Protein AF-A0A519CWR0-F1 (afdb_monomer_lite)

Sequence (90 aa):
MTYCVGCGQDMPQMIKFCRFCGEQQPGQQLLARLQSEAQQIQTQAPNGGVAKSPPSANETMSTLVRLEQLRKEADEAARRRAQLGGYGQR

Radius of gyration: 25.44 Å; chains: 1; bounding box: 41×33×72 Å

Secondary structure (DSSP, 8-state):
-EE-TTT--EE-TT-SB-TTT-PBPPPHHHHHHHHHHHHHHHHH-SS---S--PPPHHHHHHHHHHHHHHHHHHHHHHHHHHHHHHSS--

Structure (mmCIF, N/CA/C/O backbone):
data_AF-A0A519CWR0-F1
#
_entry.id   AF-A0A519CWR0-F1
#
loop_
_atom_site.group_PDB
_atom_site.id
_atom_site.type_symbol
_atom_site.label_atom_id
_atom_site.label_alt_id
_atom_site.label_comp_id
_atom_site.label_asym_id
_atom_site.label_entity_id
_atom_site.label_seq_id
_atom_site.pdbx_PDB_ins_code
_atom_site.Cartn_x
_atom_site.Cartn_y
_atom_site.Cartn_z
_atom_site.occupancy
_atom_site.B_iso_or_equiv
_atom_site.auth_seq_id
_atom_site.auth_comp_id
_atom_site.auth_asym_id
_atom_site.auth_atom_id
_atom_site.pdbx_PDB_model_num
ATOM 1 N N . MET A 1 1 ? 1.572 -6.687 -17.814 1.00 73.62 1 MET A N 1
ATOM 2 C CA . MET A 1 1 ? 2.651 -5.705 -18.064 1.00 73.62 1 MET A CA 1
ATOM 3 C C . MET A 1 1 ? 3.473 -5.573 -16.791 1.00 73.62 1 MET A C 1
ATOM 5 O O . MET A 1 1 ? 2.887 -5.653 -15.720 1.00 73.62 1 MET A O 1
ATOM 9 N N . THR A 1 2 ? 4.798 -5.484 -16.888 1.00 81.12 2 THR A N 1
ATOM 10 C CA . THR A 1 2 ? 5.701 -5.250 -15.743 1.00 81.12 2 THR A CA 1
ATOM 11 C C . THR A 1 2 ? 6.293 -3.857 -15.858 1.00 81.12 2 THR A C 1
ATOM 13 O O . THR A 1 2 ? 6.513 -3.389 -16.970 1.00 81.12 2 THR A O 1
ATOM 16 N N . TYR A 1 3 ? 6.547 -3.209 -14.727 1.00 89.12 3 TYR A N 1
ATOM 17 C CA . TYR A 1 3 ? 7.139 -1.876 -14.682 1.00 89.12 3 TYR A CA 1
ATOM 18 C C . TYR A 1 3 ? 8.488 -1.942 -13.985 1.00 89.12 3 TYR A C 1
ATOM 20 O O . TYR A 1 3 ? 8.673 -2.735 -13.059 1.00 89.12 3 TYR A O 1
ATOM 28 N N . CYS A 1 4 ? 9.425 -1.113 -14.431 1.00 90.06 4 CYS A N 1
ATOM 29 C CA . CYS A 1 4 ? 10.722 -1.004 -13.787 1.00 90.06 4 CYS A CA 1
ATOM 30 C C . CYS A 1 4 ? 10.576 -0.468 -12.355 1.00 90.06 4 CYS A C 1
ATOM 32 O O . CYS A 1 4 ? 10.005 0.603 -12.160 1.00 90.06 4 CYS A O 1
ATOM 34 N N . VAL A 1 5 ? 11.163 -1.152 -11.368 1.00 89.06 5 VAL A N 1
ATOM 35 C CA . VAL A 1 5 ? 11.131 -0.707 -9.957 1.00 89.06 5 VAL A CA 1
ATOM 36 C C . VAL A 1 5 ? 11.885 0.604 -9.699 1.00 89.06 5 VAL A C 1
ATOM 38 O O . VAL A 1 5 ? 11.604 1.279 -8.716 1.00 89.06 5 VAL A O 1
ATOM 41 N N . GLY A 1 6 ? 12.828 0.966 -10.575 1.00 90.75 6 GLY A N 1
ATOM 42 C CA . GLY A 1 6 ? 13.626 2.187 -10.451 1.00 90.75 6 GLY A CA 1
ATOM 43 C C . GLY A 1 6 ? 13.009 3.395 -11.161 1.00 90.75 6 GLY A C 1
ATOM 44 O O . GLY A 1 6 ? 12.907 4.465 -10.574 1.00 90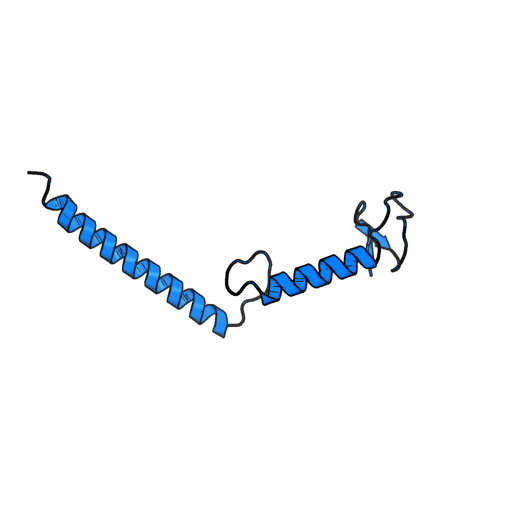.75 6 GLY A O 1
ATOM 45 N N . CYS A 1 7 ? 12.591 3.240 -12.426 1.00 93.56 7 CYS A N 1
ATOM 46 C CA . CYS A 1 7 ? 12.121 4.364 -13.255 1.00 93.56 7 CYS A CA 1
ATOM 47 C C . CYS A 1 7 ? 10.640 4.310 -13.659 1.00 93.56 7 CYS A C 1
ATOM 49 O O . CYS A 1 7 ? 10.165 5.229 -14.319 1.00 93.56 7 CYS A O 1
ATOM 51 N N . GLY A 1 8 ? 9.910 3.243 -13.320 1.00 90.56 8 GLY A N 1
ATOM 52 C CA . GLY A 1 8 ? 8.482 3.108 -13.626 1.00 90.56 8 GLY A CA 1
ATOM 53 C C . GLY A 1 8 ? 8.138 2.878 -15.102 1.00 90.56 8 GLY A C 1
ATOM 54 O O . GLY A 1 8 ? 6.959 2.766 -15.424 1.00 90.56 8 GLY A O 1
ATOM 55 N N . GLN A 1 9 ? 9.130 2.778 -15.994 1.00 91.56 9 GLN A N 1
ATOM 56 C CA . GLN A 1 9 ? 8.895 2.506 -17.416 1.00 91.56 9 GLN A CA 1
ATOM 57 C C . GLN A 1 9 ? 8.308 1.115 -17.640 1.00 91.56 9 GLN A C 1
ATOM 59 O O . GLN A 1 9 ? 8.661 0.162 -16.931 1.00 91.56 9 GLN A O 1
ATOM 64 N N . ASP A 1 10 ? 7.428 1.000 -18.636 1.00 90.06 10 ASP A N 1
ATOM 65 C CA . ASP A 1 10 ? 6.866 -0.284 -19.025 1.00 90.06 10 ASP A CA 1
ATOM 66 C C . ASP A 1 10 ? 7.948 -1.184 -19.629 1.00 90.06 10 ASP A C 1
ATOM 68 O O . ASP A 1 10 ? 8.885 -0.749 -20.305 1.00 90.06 10 ASP A O 1
ATOM 72 N N . MET A 1 11 ? 7.853 -2.470 -19.309 1.00 86.75 11 MET A N 1
ATOM 73 C CA . MET A 1 11 ? 8.825 -3.449 -19.751 1.00 86.75 11 MET A CA 1
ATO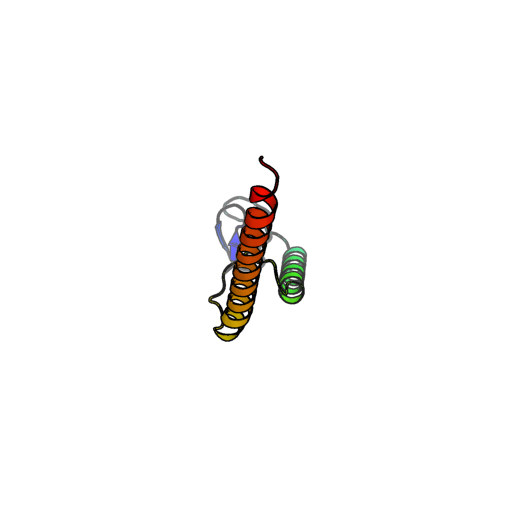M 74 C C . MET A 1 11 ? 8.200 -4.817 -19.980 1.00 86.75 11 MET A C 1
ATOM 76 O O . MET A 1 11 ? 7.285 -5.217 -19.246 1.00 86.75 11 MET A O 1
ATOM 80 N N . PRO A 1 12 ? 8.714 -5.581 -20.962 1.00 82.12 12 PRO A N 1
ATOM 81 C CA . PRO A 1 12 ? 8.351 -6.978 -21.116 1.00 82.12 12 PRO A CA 1
ATOM 82 C C . PRO A 1 12 ? 8.786 -7.784 -19.890 1.00 82.12 12 PRO A C 1
ATOM 84 O O . PRO A 1 12 ? 9.758 -7.456 -19.205 1.00 82.12 12 PRO A O 1
ATOM 87 N N . GLN A 1 13 ? 8.046 -8.854 -19.611 1.00 76.06 13 GLN A N 1
ATOM 88 C CA . GLN A 1 13 ? 8.336 -9.708 -18.465 1.00 76.06 13 GLN A CA 1
ATOM 89 C C . GLN A 1 13 ? 9.674 -10.437 -18.661 1.00 76.06 13 GLN A C 1
ATOM 91 O O . GLN A 1 13 ? 10.064 -10.734 -19.787 1.00 76.06 13 GLN A O 1
ATOM 96 N N . MET A 1 14 ? 10.357 -10.751 -17.556 1.00 72.56 14 MET A N 1
ATOM 97 C CA . MET A 1 14 ? 11.621 -11.512 -17.520 1.00 72.56 14 MET A CA 1
ATOM 98 C C . MET A 1 14 ? 12.889 -10.787 -18.011 1.00 72.56 14 MET A C 1
ATOM 100 O O . MET A 1 14 ? 13.919 -11.427 -18.229 1.00 72.56 14 MET A O 1
ATOM 104 N N . ILE A 1 15 ? 12.876 -9.460 -18.132 1.00 82.50 15 ILE A N 1
ATOM 105 C CA . ILE A 1 15 ? 14.105 -8.683 -18.350 1.00 82.50 15 ILE A CA 1
ATOM 106 C C . ILE A 1 15 ? 14.861 -8.483 -17.031 1.00 82.50 15 ILE A C 1
ATOM 108 O O . ILE A 1 15 ? 14.282 -8.083 -16.027 1.00 82.50 15 ILE A O 1
ATOM 112 N N . LYS A 1 16 ? 16.168 -8.765 -17.027 1.00 84.50 16 LYS A N 1
ATOM 113 C CA . LYS A 1 16 ? 17.024 -8.623 -15.833 1.00 84.50 16 LYS A CA 1
ATOM 114 C C . LYS A 1 16 ? 17.484 -7.191 -15.588 1.00 84.50 16 LYS A C 1
ATOM 116 O O . LYS A 1 16 ? 17.819 -6.862 -14.464 1.00 84.50 16 LYS A O 1
ATOM 121 N N . PHE A 1 17 ? 17.513 -6.350 -16.617 1.00 89.94 17 PHE A N 1
ATOM 122 C CA . PHE A 1 17 ? 18.003 -4.977 -16.530 1.00 89.94 17 PHE A CA 1
ATOM 123 C C . PHE A 1 17 ? 17.062 -4.039 -17.265 1.00 89.94 17 PHE A C 1
ATOM 125 O O . PHE A 1 17 ? 16.600 -4.347 -18.367 1.00 89.94 17 PHE A O 1
ATOM 132 N N . CYS A 1 18 ? 16.808 -2.879 -16.673 1.00 91.25 18 CYS A N 1
ATOM 133 C CA . CYS A 1 18 ? 16.050 -1.833 -17.324 1.00 91.25 18 CYS A CA 1
ATOM 134 C C . CYS A 1 18 ? 16.883 -1.201 -18.446 1.00 91.25 18 CYS A C 1
ATOM 136 O O . CYS A 1 18 ? 17.945 -0.642 -18.205 1.00 91.25 18 CYS A O 1
ATOM 138 N N . ARG A 1 19 ? 16.375 -1.226 -19.679 1.00 89.06 19 ARG A N 1
ATOM 139 C CA . ARG A 1 19 ? 16.981 -0.543 -20.833 1.00 89.06 19 ARG A CA 1
ATOM 140 C C . ARG A 1 19 ? 17.005 0.986 -20.706 1.00 89.06 19 ARG A C 1
ATOM 142 O O . ARG A 1 19 ? 17.798 1.612 -21.393 1.00 89.06 19 ARG A O 1
ATOM 149 N N . PHE A 1 20 ? 16.141 1.570 -19.871 1.00 91.50 20 PHE A N 1
ATOM 150 C CA . PHE A 1 20 ? 16.035 3.023 -19.707 1.00 91.50 20 PHE A CA 1
ATOM 151 C C . PHE A 1 20 ? 16.944 3.557 -18.597 1.00 91.50 20 PHE A C 1
ATOM 153 O O . PHE A 1 20 ? 17.680 4.507 -18.833 1.00 91.50 20 PHE A O 1
ATOM 160 N N . CYS A 1 21 ? 16.917 2.953 -17.404 1.00 93.31 21 CYS A N 1
ATOM 161 C CA . CYS A 1 21 ? 17.701 3.429 -16.256 1.00 93.31 21 CYS A CA 1
ATOM 162 C C . CYS A 1 21 ? 18.868 2.517 -15.850 1.00 93.31 21 CYS A C 1
ATOM 164 O O . CYS A 1 21 ? 19.5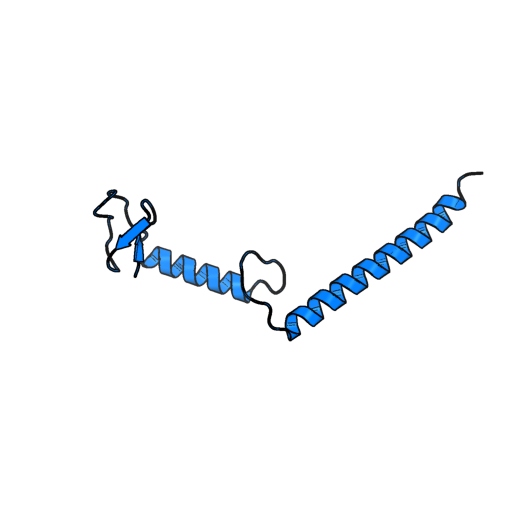86 2.844 -14.913 1.00 93.31 21 CYS A O 1
ATOM 166 N N . GLY A 1 22 ? 19.058 1.366 -16.504 1.00 89.50 22 GLY A N 1
ATOM 167 C CA . GLY A 1 22 ? 20.115 0.403 -16.171 1.00 89.50 22 GLY A CA 1
ATOM 168 C C . GLY A 1 22 ? 19.852 -0.439 -14.917 1.00 89.50 22 GLY A C 1
ATOM 169 O O . GLY A 1 22 ? 20.603 -1.375 -14.658 1.00 89.50 22 GLY A O 1
ATOM 170 N N . GLU A 1 23 ? 18.781 -0.155 -14.168 1.00 89.00 23 GLU A N 1
ATOM 171 C CA . GLU A 1 23 ? 18.496 -0.813 -12.890 1.00 89.00 23 GLU A CA 1
ATOM 172 C C . GLU A 1 23 ? 18.252 -2.316 -13.052 1.00 89.00 23 GLU A C 1
ATOM 174 O O . GLU A 1 23 ? 17.470 -2.747 -13.917 1.00 89.00 23 GLU A O 1
ATOM 179 N N . GLN A 1 24 ? 18.879 -3.117 -12.188 1.00 89.12 24 GLN A N 1
ATOM 180 C CA . GLN A 1 24 ? 18.681 -4.561 -12.194 1.00 89.12 24 GLN A CA 1
ATOM 181 C C . GLN A 1 24 ? 17.294 -4.877 -11.637 1.00 89.12 24 GLN A C 1
ATOM 183 O O . GLN A 1 24 ? 16.951 -4.539 -10.507 1.00 89.12 24 GLN A O 1
ATOM 188 N N . GLN A 1 25 ? 16.464 -5.518 -12.455 1.00 87.88 25 GLN A N 1
ATOM 189 C CA . GLN A 1 25 ? 15.142 -5.922 -12.019 1.00 87.88 25 GLN A CA 1
ATOM 190 C C . GLN A 1 25 ? 15.256 -7.078 -11.027 1.00 87.88 25 GLN A C 1
ATOM 192 O O . GLN A 1 25 ? 16.053 -7.999 -11.244 1.00 87.88 25 GLN A O 1
ATOM 197 N N . PRO A 1 26 ? 14.453 -7.053 -9.951 1.00 84.19 26 PRO A N 1
ATOM 198 C CA . PRO A 1 26 ? 14.422 -8.140 -8.989 1.00 84.19 26 PRO A CA 1
ATOM 199 C C . PRO A 1 26 ? 14.125 -9.458 -9.713 1.00 84.19 26 PRO A C 1
ATOM 201 O O . PRO A 1 26 ? 13.192 -9.563 -10.509 1.00 84.19 26 PRO A O 1
ATOM 204 N N . GLY A 1 27 ? 14.964 -10.465 -9.467 1.00 82.88 27 GLY A N 1
ATOM 205 C CA . GLY A 1 27 ? 14.828 -11.765 -10.113 1.00 82.88 27 GLY A CA 1
ATOM 206 C C . GLY A 1 27 ? 13.523 -12.469 -9.735 1.00 82.88 27 GLY A C 1
ATOM 207 O O . GLY A 1 27 ? 12.942 -12.218 -8.678 1.00 82.88 27 GLY A O 1
ATOM 208 N N . GLN A 1 28 ? 13.103 -13.427 -10.566 1.00 78.75 28 GLN A N 1
ATOM 209 C CA . GLN A 1 28 ? 11.876 -14.204 -10.338 1.00 78.75 28 GLN A CA 1
ATOM 210 C C . GLN A 1 28 ? 11.851 -14.911 -8.979 1.00 78.75 28 GLN A C 1
ATOM 212 O O . GLN A 1 28 ? 10.796 -15.043 -8.369 1.00 78.75 28 GLN A O 1
ATOM 217 N N . GLN A 1 29 ? 13.015 -15.324 -8.473 1.00 80.75 29 GLN A N 1
ATOM 218 C CA . GLN A 1 29 ? 13.125 -15.951 -7.159 1.00 80.75 29 GLN A CA 1
ATOM 219 C C . GLN A 1 29 ? 12.741 -14.991 -6.024 1.00 80.75 29 GLN A C 1
ATOM 221 O O . GLN A 1 29 ? 12.071 -15.400 -5.078 1.00 80.75 29 GLN A O 1
ATOM 226 N N . LEU A 1 30 ? 13.149 -13.722 -6.119 1.00 83.88 30 LEU A N 1
ATOM 227 C CA . LEU A 1 30 ? 12.806 -12.707 -5.128 1.00 83.88 30 LEU A CA 1
ATOM 228 C C . LEU A 1 30 ? 11.313 -12.381 -5.212 1.00 83.88 30 LEU A C 1
ATOM 230 O O . LEU A 1 30 ? 10.636 -12.400 -4.193 1.00 83.88 30 LEU A O 1
ATOM 234 N N . LEU A 1 31 ? 10.776 -12.193 -6.422 1.00 84.75 31 LEU A N 1
ATOM 235 C CA . LEU A 1 31 ? 9.339 -11.980 -6.625 1.00 84.75 31 LEU A CA 1
ATOM 236 C C . LEU A 1 31 ? 8.491 -13.121 -6.055 1.00 84.75 31 LEU A C 1
ATOM 238 O O . LEU A 1 31 ? 7.507 -12.859 -5.369 1.00 84.75 31 LEU A O 1
ATOM 242 N N . ALA A 1 32 ? 8.883 -14.373 -6.297 1.00 85.38 32 ALA A N 1
ATOM 243 C CA . ALA A 1 32 ? 8.182 -15.536 -5.762 1.00 85.38 32 ALA A CA 1
ATOM 244 C C . ALA A 1 32 ? 8.199 -15.558 -4.226 1.00 85.38 32 ALA A C 1
ATOM 246 O O . ALA A 1 32 ? 7.174 -15.836 -3.604 1.00 85.38 32 ALA A O 1
ATOM 247 N N . ARG A 1 33 ? 9.336 -15.209 -3.605 1.00 88.69 33 ARG A N 1
ATOM 248 C CA . ARG A 1 33 ? 9.424 -15.067 -2.144 1.00 88.69 33 ARG A CA 1
ATOM 249 C C . ARG A 1 33 ? 8.500 -13.969 -1.630 1.00 88.69 33 ARG A C 1
ATOM 251 O O . ARG A 1 33 ? 7.652 -14.269 -0.797 1.00 88.69 33 ARG A O 1
ATOM 258 N N . LEU A 1 34 ? 8.559 -12.768 -2.205 1.00 85.94 34 LEU A N 1
ATOM 259 C CA . LEU A 1 34 ? 7.692 -11.655 -1.805 1.00 85.94 34 LEU A CA 1
ATOM 260 C C . LEU A 1 34 ? 6.206 -12.006 -1.936 1.00 85.94 34 LEU A C 1
ATOM 262 O O . LEU A 1 34 ? 5.412 -11.650 -1.072 1.00 85.94 34 LEU A O 1
ATOM 266 N N . GLN A 1 35 ? 5.819 -12.725 -2.991 1.00 86.75 35 GLN A N 1
ATOM 267 C CA . GLN A 1 35 ? 4.444 -13.198 -3.157 1.00 86.75 35 GLN A CA 1
ATOM 268 C C . GLN A 1 35 ? 4.056 -14.197 -2.065 1.00 86.75 35 GLN A C 1
ATOM 270 O O . GLN A 1 35 ? 2.984 -14.070 -1.479 1.00 86.75 35 GLN A O 1
ATOM 275 N N . SER A 1 36 ? 4.936 -15.151 -1.748 1.00 87.44 36 SER A N 1
ATOM 276 C CA . SER A 1 36 ? 4.692 -16.116 -0.674 1.00 87.44 36 SER A CA 1
ATOM 277 C C . SER A 1 36 ? 4.620 -15.454 0.706 1.00 87.44 36 SER A C 1
ATOM 279 O O . SER A 1 36 ? 3.801 -15.850 1.531 1.00 87.44 36 SER A O 1
ATOM 281 N N . GLU A 1 37 ? 5.429 -14.424 0.960 1.00 85.88 37 GLU A N 1
ATOM 282 C CA . GLU A 1 37 ? 5.394 -13.628 2.190 1.00 85.88 37 GLU A CA 1
ATOM 283 C C . GLU A 1 37 ? 4.101 -12.810 2.270 1.00 85.88 37 GLU A C 1
ATOM 285 O O . GLU A 1 37 ? 3.430 -12.818 3.298 1.00 85.88 37 GLU A O 1
ATOM 290 N N . ALA A 1 38 ? 3.682 -12.181 1.170 1.00 83.88 38 ALA A N 1
ATOM 291 C CA . ALA A 1 38 ? 2.423 -11.444 1.111 1.00 83.88 38 ALA A CA 1
ATOM 292 C C . ALA A 1 38 ? 1.208 -12.354 1.369 1.00 83.88 38 ALA A C 1
ATOM 294 O O . ALA A 1 38 ? 0.327 -11.998 2.150 1.00 83.88 38 ALA A O 1
ATOM 295 N N . GLN A 1 39 ? 1.179 -13.551 0.774 1.00 84.19 39 GLN A N 1
ATOM 296 C CA . GLN A 1 39 ? 0.131 -14.553 1.012 1.00 84.19 39 GLN A CA 1
ATOM 297 C C . GLN A 1 39 ? 0.111 -15.034 2.466 1.00 84.19 39 GLN A C 1
ATOM 299 O O . GLN A 1 39 ? -0.949 -15.214 3.070 1.00 84.19 39 GLN A O 1
ATOM 304 N N . GLN A 1 40 ? 1.291 -15.223 3.045 1.00 82.88 40 GLN A N 1
ATOM 305 C CA . GLN A 1 40 ? 1.449 -15.585 4.444 1.00 82.88 40 GLN A CA 1
ATOM 306 C C . GLN A 1 40 ? 0.900 -14.498 5.370 1.00 82.88 40 GLN A C 1
ATOM 308 O O . GLN A 1 40 ? 0.085 -14.803 6.234 1.00 82.88 40 GLN A O 1
ATOM 313 N N . ILE A 1 41 ? 1.252 -13.233 5.141 1.00 77.50 41 ILE A N 1
ATOM 314 C CA . ILE A 1 41 ? 0.723 -12.096 5.908 1.00 77.50 41 ILE A CA 1
ATOM 315 C C . ILE A 1 41 ? -0.802 -12.008 5.765 1.00 77.50 41 ILE A C 1
ATOM 317 O O . ILE A 1 41 ? -1.507 -11.792 6.748 1.00 77.50 41 ILE A O 1
ATOM 321 N N . GLN A 1 42 ? -1.324 -12.235 4.559 1.00 73.56 42 GLN A N 1
ATOM 322 C CA . GLN A 1 42 ? -2.757 -12.174 4.285 1.00 73.56 42 GLN A CA 1
ATOM 323 C C . GLN A 1 42 ? -3.558 -13.278 4.991 1.00 73.56 42 GLN A C 1
ATOM 325 O O . GLN A 1 42 ? -4.696 -13.050 5.384 1.00 73.56 42 GLN A O 1
ATOM 330 N N . THR A 1 43 ? -2.970 -14.460 5.182 1.00 71.81 43 THR A N 1
ATOM 331 C CA . THR A 1 43 ? -3.611 -15.579 5.895 1.00 71.81 43 THR A CA 1
ATOM 332 C C . THR A 1 43 ? -3.388 -15.540 7.409 1.00 71.81 43 THR A C 1
ATOM 334 O O . THR A 1 43 ? -4.224 -16.036 8.160 1.00 71.81 43 THR A O 1
ATOM 337 N N . GLN A 1 44 ? -2.287 -14.941 7.874 1.00 64.25 44 GLN A N 1
ATOM 338 C CA . GLN A 1 44 ? -1.906 -14.891 9.293 1.00 64.25 44 GLN A CA 1
ATOM 339 C C . GLN A 1 44 ? -2.437 -13.671 10.047 1.00 64.25 44 GLN A C 1
ATOM 341 O O . GLN A 1 44 ? -2.393 -13.670 11.275 1.00 64.25 44 GLN A O 1
ATOM 346 N N . ALA A 1 45 ? -2.948 -12.645 9.365 1.00 54.84 45 ALA A N 1
ATOM 347 C CA . ALA A 1 45 ? -3.541 -11.481 10.012 1.00 54.84 45 ALA A CA 1
ATOM 348 C C . ALA A 1 45 ? -5.077 -11.585 10.080 1.00 54.84 45 ALA A C 1
ATOM 350 O O . ALA A 1 45 ? -5.753 -11.083 9.185 1.00 54.84 45 ALA A O 1
ATOM 351 N N . PRO A 1 46 ? -5.677 -12.128 11.161 1.00 52.56 46 PRO A N 1
ATOM 352 C CA . PRO A 1 46 ? -7.085 -11.882 11.435 1.00 52.56 46 PRO A CA 1
ATOM 353 C C . PRO A 1 46 ? -7.342 -10.468 11.980 1.00 52.56 46 PRO A C 1
ATOM 355 O O . PRO A 1 46 ? -8.499 -10.101 12.108 1.00 52.56 46 PRO A O 1
ATOM 358 N N . ASN A 1 47 ? -6.333 -9.660 12.337 1.00 57.12 47 ASN A N 1
ATOM 359 C CA . ASN A 1 47 ? -6.510 -8.268 12.784 1.00 57.12 47 ASN A CA 1
ATOM 360 C C . ASN A 1 47 ? -5.166 -7.512 12.737 1.00 57.12 47 ASN A C 1
ATOM 362 O O . ASN A 1 47 ? -4.302 -7.764 13.571 1.00 57.12 47 ASN A O 1
ATOM 366 N N . GLY A 1 48 ? -4.987 -6.570 11.805 1.00 47.19 48 GLY A N 1
ATOM 367 C CA . GLY A 1 48 ? -3.809 -5.685 11.788 1.00 47.19 48 GLY A CA 1
ATOM 368 C C . GLY A 1 48 ? -3.436 -5.190 10.395 1.00 47.19 48 GLY A C 1
ATOM 369 O O . GLY A 1 48 ? -2.348 -5.470 9.904 1.00 47.19 48 GLY A O 1
ATOM 370 N N . GLY A 1 49 ? -4.374 -4.524 9.721 1.00 49.53 49 GLY A N 1
ATOM 371 C CA . GLY A 1 49 ? -4.248 -4.166 8.314 1.00 49.53 49 GLY A CA 1
ATOM 372 C C . GLY A 1 49 ? -3.268 -3.027 8.026 1.00 49.53 49 GLY A C 1
ATOM 373 O O . GLY A 1 49 ? -3.319 -1.967 8.645 1.00 49.53 49 GLY A O 1
ATOM 374 N N . VAL A 1 50 ? -2.496 -3.202 6.954 1.00 46.88 50 VAL A N 1
ATOM 375 C CA . VAL A 1 50 ? -2.275 -2.132 5.980 1.00 46.88 50 VAL A CA 1
ATOM 376 C C . VAL A 1 50 ? -2.678 -2.664 4.603 1.00 46.88 50 VAL A C 1
ATOM 378 O O . VAL A 1 50 ? -2.190 -3.699 4.169 1.00 46.88 50 VAL A O 1
ATOM 381 N N . ALA A 1 51 ? -3.535 -1.883 3.936 1.00 43.97 51 ALA A N 1
ATOM 382 C CA . ALA A 1 51 ? -3.903 -1.891 2.515 1.00 43.97 51 ALA A CA 1
ATOM 383 C C . ALA A 1 51 ? -5.234 -2.553 2.081 1.00 43.97 51 ALA A C 1
ATOM 385 O O . ALA A 1 51 ? -5.332 -3.739 1.799 1.00 43.97 51 ALA A O 1
ATOM 386 N N . LYS A 1 52 ? -6.214 -1.658 1.868 1.00 44.28 52 LYS A N 1
ATOM 387 C CA . LYS A 1 52 ? -7.024 -1.503 0.641 1.00 44.28 52 LYS A CA 1
ATOM 388 C C . LYS A 1 52 ? -7.710 -2.770 0.101 1.00 44.28 52 LYS A C 1
A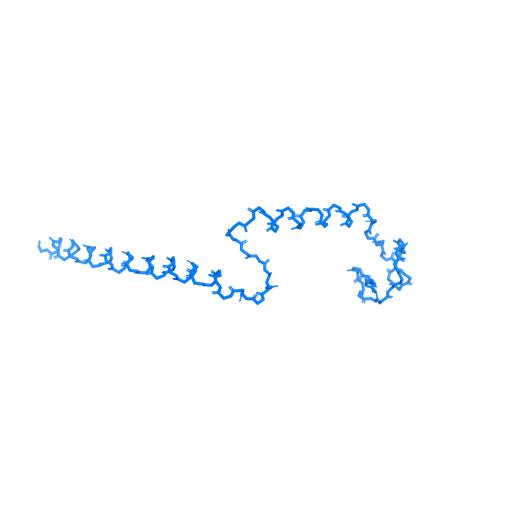TOM 390 O O . LYS A 1 52 ? -7.254 -3.378 -0.860 1.00 44.28 52 LYS A O 1
ATOM 395 N N . SER A 1 53 ? -8.892 -3.076 0.625 1.00 48.00 53 SER A N 1
ATOM 396 C CA . SER A 1 53 ? -9.950 -3.814 -0.083 1.00 48.00 53 SER A CA 1
ATOM 397 C C . SER A 1 53 ? -11.312 -3.278 0.385 1.00 48.00 53 SER A C 1
ATOM 399 O O . SER A 1 53 ? -11.415 -2.893 1.553 1.00 48.00 53 SER A O 1
ATOM 401 N N . PRO A 1 54 ? -12.338 -3.169 -0.485 1.00 50.09 54 PRO A N 1
ATOM 402 C CA . PRO A 1 54 ? -13.678 -2.788 -0.047 1.00 50.09 54 PRO A CA 1
ATOM 403 C C . PRO A 1 54 ? -14.191 -3.853 0.935 1.00 50.09 54 PRO A C 1
ATOM 405 O O . PRO A 1 54 ? -14.082 -5.046 0.639 1.00 50.09 54 PRO A O 1
ATOM 408 N N . PRO A 1 55 ? -14.692 -3.462 2.117 1.00 50.25 55 PRO A N 1
ATOM 409 C CA . PRO A 1 55 ? -15.012 -4.420 3.157 1.00 50.25 55 PRO A CA 1
ATOM 410 C C . PRO A 1 55 ? -16.252 -5.225 2.762 1.00 50.25 55 PRO A C 1
ATOM 412 O O . PRO A 1 55 ? -17.297 -4.677 2.409 1.00 50.25 55 PRO A O 1
ATOM 415 N N . SER A 1 56 ? -16.127 -6.549 2.824 1.00 50.59 56 SER A N 1
ATOM 416 C CA . SER A 1 56 ? -17.265 -7.456 2.726 1.00 50.59 56 SER A CA 1
ATOM 417 C C . SER A 1 56 ? -18.183 -7.199 3.932 1.00 50.59 56 SER A C 1
ATOM 419 O O . SER A 1 56 ? -17.724 -7.207 5.077 1.00 50.59 56 SER A O 1
ATOM 421 N N . ALA A 1 57 ? -19.469 -6.925 3.691 1.00 54.00 57 ALA A N 1
ATOM 422 C CA . ALA A 1 57 ? -20.393 -6.352 4.683 1.00 54.00 57 ALA A CA 1
ATOM 423 C C . ALA A 1 57 ? -20.532 -7.164 5.990 1.00 54.00 57 ALA A C 1
ATOM 425 O O . ALA A 1 57 ? -20.819 -6.600 7.042 1.00 54.00 57 ALA A O 1
ATOM 426 N N . ASN A 1 58 ? -20.290 -8.478 5.948 1.00 57.34 58 ASN A N 1
ATOM 427 C CA . ASN A 1 58 ? -20.349 -9.358 7.120 1.00 57.34 58 ASN A CA 1
ATOM 428 C C . ASN A 1 58 ? -19.170 -9.11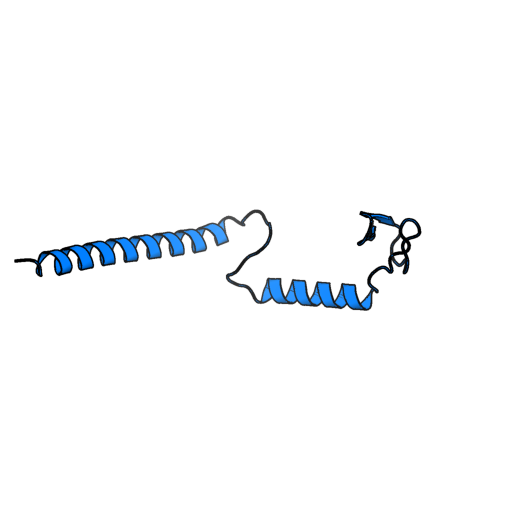7 8.091 1.00 57.34 58 ASN A C 1
ATOM 430 O O . ASN A 1 58 ? -19.358 -8.990 9.299 1.00 57.34 58 ASN A O 1
ATOM 434 N N . GLU A 1 59 ? -17.959 -8.928 7.567 1.00 55.81 59 GLU A N 1
ATOM 435 C CA . GLU A 1 59 ? -16.761 -8.682 8.384 1.00 55.81 59 GLU A CA 1
ATOM 436 C C . GLU A 1 59 ? -16.789 -7.286 9.035 1.00 55.81 59 GLU A C 1
ATOM 438 O O . GLU A 1 59 ? -16.322 -7.075 10.160 1.00 55.81 59 GLU A O 1
ATOM 443 N N . THR A 1 60 ? -17.450 -6.335 8.368 1.00 60.31 60 THR A N 1
ATOM 444 C CA . THR A 1 60 ? -17.685 -4.985 8.907 1.00 60.31 60 THR A CA 1
ATOM 445 C C . THR A 1 60 ? -18.590 -5.024 10.143 1.00 60.31 60 THR A C 1
ATOM 447 O O . THR A 1 60 ? -18.376 -4.269 11.086 1.00 60.31 60 THR A O 1
ATOM 450 N N . MET A 1 61 ? -19.564 -5.940 10.193 1.00 60.69 61 MET A N 1
ATOM 451 C CA . MET A 1 61 ? -20.460 -6.067 11.348 1.00 60.69 61 MET A CA 1
ATOM 452 C C . MET A 1 61 ? -19.722 -6.568 12.596 1.00 60.69 61 MET A C 1
ATOM 454 O O . MET A 1 61 ? -19.911 -6.021 13.679 1.00 60.69 61 MET A O 1
ATOM 458 N N . SER A 1 62 ? -18.828 -7.554 12.462 1.00 73.44 62 SER A N 1
ATOM 459 C CA . SER A 1 62 ? -18.073 -8.094 13.606 1.00 73.44 62 SER A CA 1
ATOM 460 C C . SER A 1 62 ? -17.101 -7.067 14.211 1.00 73.44 62 SER A C 1
ATOM 462 O O . SER A 1 62 ? -16.955 -6.975 15.433 1.00 73.44 62 SER A O 1
ATOM 464 N N . THR A 1 63 ? -16.475 -6.242 13.368 1.00 80.56 63 THR A N 1
ATOM 465 C CA . THR A 1 63 ? -15.559 -5.178 13.811 1.00 80.56 63 THR A CA 1
ATOM 466 C C . THR A 1 63 ? -16.291 -4.009 14.466 1.00 80.56 63 THR A C 1
ATOM 468 O O . THR A 1 63 ? -15.861 -3.550 15.525 1.00 80.56 63 THR A O 1
ATOM 471 N N . LEU A 1 64 ? -17.419 -3.566 13.901 1.00 86.31 64 LEU A N 1
ATOM 472 C CA . LEU A 1 64 ? -18.240 -2.503 14.489 1.00 86.31 64 LEU A CA 1
ATOM 473 C C . LEU A 1 64 ? -18.789 -2.894 15.865 1.00 86.31 64 LEU A C 1
ATOM 475 O O . LEU A 1 64 ? -18.629 -2.124 16.809 1.00 86.31 64 LEU A O 1
ATOM 479 N N . VAL A 1 65 ? -19.320 -4.112 16.015 1.00 90.31 65 VAL A N 1
ATOM 480 C CA . VAL A 1 65 ? -19.826 -4.611 17.308 1.00 90.31 65 VAL A CA 1
ATOM 481 C C . VAL A 1 65 ? -18.716 -4.638 18.363 1.00 90.31 65 VAL A C 1
ATOM 483 O O . VAL A 1 65 ? -18.913 -4.198 19.498 1.00 90.31 65 VAL A O 1
ATOM 486 N N . ARG A 1 66 ? -17.511 -5.090 17.987 1.00 88.12 66 ARG A N 1
ATOM 487 C CA . ARG A 1 66 ? -16.344 -5.080 18.882 1.00 88.12 66 ARG A CA 1
ATOM 488 C C . ARG A 1 66 ? -15.965 -3.660 19.318 1.00 88.12 66 ARG A C 1
ATOM 490 O O . ARG A 1 66 ? -15.668 -3.442 20.491 1.00 88.12 66 ARG A O 1
ATOM 497 N N . LEU A 1 67 ? -15.983 -2.700 18.392 1.00 88.12 67 LEU A N 1
ATOM 498 C CA . LEU A 1 67 ? -15.680 -1.289 18.660 1.00 88.12 67 LEU A CA 1
ATOM 499 C C . LEU A 1 67 ? -16.733 -0.632 19.572 1.00 88.12 67 LEU A C 1
ATOM 501 O O . LEU A 1 67 ? -16.366 0.096 20.493 1.00 88.12 67 LEU A O 1
ATOM 505 N N . GLU A 1 68 ? -18.026 -0.893 19.366 1.00 91.44 68 GLU A N 1
ATOM 506 C CA . GLU A 1 68 ? -19.107 -0.370 20.218 1.00 91.44 68 GLU A CA 1
ATOM 507 C C . GLU A 1 68 ? -19.010 -0.884 21.657 1.00 91.44 68 GLU A C 1
ATOM 509 O O . GLU A 1 68 ? -19.183 -0.117 22.608 1.00 91.44 68 GLU A O 1
ATOM 514 N N . GLN A 1 69 ? -18.666 -2.161 21.825 1.00 92.62 69 GLN A N 1
ATOM 515 C CA . GLN A 1 69 ? -18.503 -2.768 23.140 1.00 92.62 69 GLN A CA 1
ATOM 516 C C . GLN A 1 69 ? -17.353 -2.129 23.932 1.00 92.62 69 GLN A C 1
ATOM 518 O O . GLN A 1 69 ? -17.534 -1.783 25.099 1.00 92.62 69 GLN A O 1
ATOM 523 N N . LEU A 1 70 ? -16.218 -1.868 23.274 1.00 92.75 70 LEU A N 1
ATOM 524 C CA . LEU A 1 70 ? -15.087 -1.131 23.854 1.00 92.75 70 LEU A CA 1
ATOM 525 C C . LEU A 1 70 ? -15.475 0.289 24.291 1.00 92.75 70 LEU A C 1
ATOM 527 O O . LEU A 1 70 ? -15.097 0.733 25.375 1.00 92.75 70 LEU A O 1
ATOM 531 N N . ARG A 1 71 ? -16.262 1.009 23.481 1.00 89.94 71 ARG A N 1
ATOM 532 C CA . ARG A 1 71 ? -16.731 2.361 23.835 1.00 89.94 71 ARG A CA 1
ATOM 533 C C . ARG A 1 71 ? -17.640 2.349 25.062 1.00 89.94 71 ARG A C 1
ATOM 535 O O . ARG A 1 71 ? -17.521 3.231 25.909 1.00 89.94 71 ARG A O 1
ATOM 542 N N . LYS A 1 72 ? -18.528 1.357 25.162 1.00 94.62 72 LYS A N 1
ATOM 543 C CA . LYS A 1 72 ? -19.452 1.215 26.293 1.00 94.62 72 LYS A CA 1
ATOM 544 C C . LYS A 1 72 ? -18.713 0.905 27.597 1.00 94.62 72 LYS A C 1
ATOM 546 O O . LYS A 1 72 ? -19.008 1.521 28.617 1.00 94.62 72 LYS A O 1
ATOM 551 N N . GLU A 1 73 ? -17.732 0.005 27.547 1.00 92.62 73 GLU A N 1
ATOM 552 C CA . GLU A 1 73 ? -16.885 -0.329 28.698 1.00 92.62 73 GLU A CA 1
ATOM 553 C C . GLU A 1 73 ? -16.092 0.893 29.191 1.00 92.62 73 GLU A C 1
ATOM 555 O O . GLU A 1 73 ? -16.047 1.166 30.392 1.00 92.62 73 GLU A O 1
ATOM 560 N N . ALA A 1 74 ? -15.534 1.683 28.268 1.00 86.25 74 ALA A N 1
ATOM 561 C CA . ALA A 1 74 ? -14.798 2.899 28.606 1.00 86.25 74 ALA A CA 1
ATOM 562 C C . ALA A 1 74 ? -15.677 3.974 29.278 1.00 86.25 74 ALA A C 1
ATOM 564 O O . ALA A 1 74 ? -15.226 4.606 30.236 1.00 86.25 74 ALA A O 1
ATOM 565 N N . ASP A 1 75 ? -16.922 4.174 28.821 1.00 92.12 75 ASP A N 1
ATOM 566 C CA . ASP A 1 75 ? -17.856 5.137 29.436 1.00 92.12 75 ASP A CA 1
ATOM 567 C C . ASP A 1 75 ? -18.253 4.703 30.854 1.00 92.12 75 ASP A C 1
ATOM 569 O O . ASP A 1 75 ? -18.232 5.504 31.792 1.00 92.12 75 ASP A O 1
ATOM 573 N N . GLU A 1 76 ? -18.533 3.411 31.051 1.00 90.94 76 GLU A N 1
ATOM 574 C CA . GLU A 1 76 ? -18.855 2.867 32.371 1.00 90.94 76 GLU A CA 1
ATOM 575 C C . GLU A 1 76 ? -17.666 2.991 33.335 1.00 90.94 76 GLU A C 1
ATOM 577 O O . GLU A 1 76 ? -17.826 3.439 34.475 1.00 90.94 76 GLU A O 1
ATOM 582 N N . ALA A 1 77 ? -16.453 2.691 32.865 1.00 88.19 77 ALA A N 1
ATOM 583 C CA . ALA A 1 77 ? -15.228 2.883 33.633 1.00 88.19 77 ALA A CA 1
ATOM 584 C C . ALA A 1 77 ? -14.993 4.364 33.983 1.00 88.19 77 ALA A C 1
ATOM 586 O O . ALA A 1 77 ? -14.603 4.673 35.113 1.00 88.19 77 ALA A O 1
ATOM 587 N N . ALA A 1 78 ? -15.281 5.290 33.062 1.00 87.88 78 ALA A N 1
ATOM 588 C CA . ALA A 1 78 ? -15.195 6.727 33.311 1.00 87.88 78 ALA A CA 1
ATOM 589 C C . ALA A 1 78 ? -16.216 7.186 34.363 1.00 87.88 78 ALA A C 1
ATOM 591 O O . ALA A 1 78 ? -15.856 7.929 35.279 1.00 87.88 78 ALA A O 1
ATOM 592 N N . ARG A 1 79 ? -17.459 6.686 34.313 1.00 87.88 79 ARG A N 1
ATOM 593 C CA . ARG A 1 79 ? -18.480 6.952 35.343 1.00 87.88 79 ARG A CA 1
ATOM 594 C C . ARG A 1 79 ? -18.086 6.386 36.700 1.00 87.88 79 ARG A C 1
ATOM 596 O O . ARG A 1 79 ? -18.226 7.072 37.711 1.00 87.88 79 ARG A O 1
ATOM 603 N N . ARG A 1 80 ? -17.550 5.166 36.732 1.00 86.88 80 ARG A N 1
ATOM 604 C CA . ARG A 1 80 ? -17.070 4.518 37.959 1.00 86.88 80 ARG A CA 1
ATOM 605 C C . ARG A 1 80 ? -15.901 5.289 38.571 1.00 86.88 80 ARG A C 1
ATOM 607 O O . ARG A 1 80 ? -15.871 5.509 39.780 1.00 86.88 80 ARG A O 1
ATOM 614 N N . ARG A 1 81 ? -14.982 5.782 37.734 1.00 82.50 81 ARG A N 1
ATOM 615 C CA . ARG A 1 81 ? -13.878 6.654 38.151 1.00 82.50 81 ARG A CA 1
ATOM 616 C C . ARG A 1 81 ? -14.361 8.029 38.620 1.00 82.50 81 ARG A C 1
ATOM 618 O O . ARG A 1 81 ? -13.792 8.545 39.573 1.00 82.50 81 ARG A O 1
ATOM 625 N N . ALA A 1 82 ? -15.406 8.601 38.022 1.00 84.00 82 ALA A N 1
ATOM 626 C CA . ALA A 1 82 ? -15.998 9.865 38.471 1.00 84.00 82 ALA A CA 1
ATOM 627 C C . ALA A 1 82 ? -16.689 9.733 39.840 1.00 84.00 82 ALA A C 1
ATOM 629 O O . ALA A 1 82 ? -16.543 10.611 40.686 1.00 84.00 82 ALA A O 1
ATOM 630 N N . GLN A 1 83 ? -17.377 8.615 40.096 1.00 77.69 83 GLN A N 1
ATOM 631 C CA . GLN A 1 83 ? -17.984 8.331 41.404 1.00 77.69 83 GLN A CA 1
ATOM 632 C C . GLN A 1 83 ? -16.926 8.151 42.502 1.00 77.69 83 GLN A C 1
ATOM 634 O O . GLN A 1 83 ? -17.066 8.706 43.589 1.00 77.69 83 GLN A O 1
ATOM 639 N N . LEU A 1 84 ? -15.839 7.430 42.208 1.00 71.62 84 LEU A N 1
ATOM 640 C CA . LEU A 1 84 ? -14.730 7.237 43.151 1.00 71.62 84 LEU A CA 1
ATOM 641 C C . LEU A 1 84 ? -13.873 8.504 43.325 1.00 71.62 84 LEU A C 1
ATOM 643 O O . LEU A 1 84 ? -13.433 8.800 44.430 1.00 71.62 84 LEU A O 1
ATOM 647 N N . GLY A 1 85 ? -13.670 9.281 42.258 1.00 62.69 85 GLY A N 1
ATOM 648 C CA . GLY A 1 85 ? -12.937 10.551 42.284 1.00 62.69 85 GLY A CA 1
ATOM 649 C C . GLY A 1 85 ? -13.700 11.703 42.949 1.00 62.69 85 GLY A C 1
ATOM 650 O O . GLY A 1 85 ? -13.073 12.655 43.404 1.00 62.69 85 GLY A O 1
ATOM 651 N N . GLY A 1 86 ? -15.030 11.609 43.052 1.00 55.22 86 GLY A N 1
ATOM 652 C CA . GLY A 1 86 ? -15.868 12.549 43.805 1.00 55.2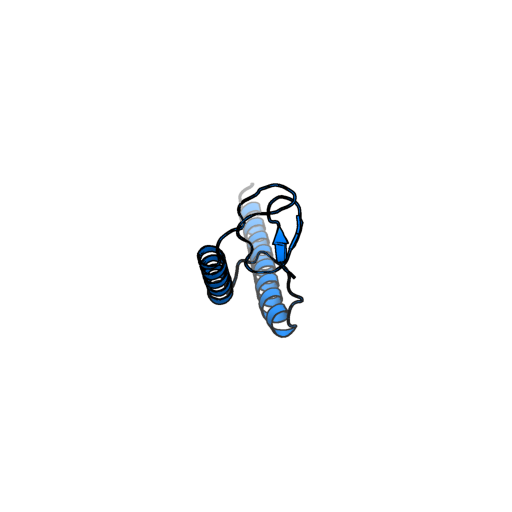2 86 GLY A CA 1
ATOM 653 C C . GLY A 1 86 ? -15.920 12.279 45.315 1.00 55.22 86 GLY A C 1
ATOM 654 O O . GLY A 1 86 ? -16.251 13.181 46.076 1.00 55.22 86 GLY A O 1
ATOM 655 N N . TYR A 1 87 ? -15.558 11.072 45.764 1.00 53.94 87 TYR A N 1
ATOM 656 C CA . TYR A 1 87 ? -15.591 10.670 47.181 1.00 53.94 87 TYR A CA 1
ATOM 657 C C . TYR A 1 87 ? -14.277 10.930 47.945 1.00 53.94 87 TYR A C 1
ATOM 659 O O . TYR A 1 87 ? -14.198 10.628 49.133 1.00 53.94 87 TYR A O 1
ATOM 667 N N . GLY A 1 88 ? -13.249 11.474 47.278 1.00 53.28 88 GLY A N 1
ATOM 668 C CA . GLY A 1 88 ? -11.907 11.699 47.842 1.00 53.28 88 GLY A CA 1
ATOM 669 C C . GLY A 1 88 ? -11.453 13.161 47.936 1.00 53.28 88 GLY A C 1
ATOM 670 O O . GLY A 1 88 ? -10.302 13.404 48.281 1.00 53.28 88 GLY A O 1
ATOM 671 N N . GLN A 1 89 ? -12.316 14.132 47.618 1.00 55.00 89 GLN A N 1
ATOM 672 C CA . GLN A 1 89 ? -12.040 15.560 47.825 1.00 55.00 89 GLN A CA 1
ATOM 673 C C . GLN A 1 89 ? -13.062 16.166 48.787 1.00 55.00 89 GLN A C 1
ATOM 675 O O . GLN A 1 89 ? -13.987 16.866 48.373 1.00 55.00 89 GLN A O 1
ATOM 680 N N . ARG A 1 90 ? -12.914 15.875 50.079 1.00 48.88 90 ARG A N 1
ATOM 681 C CA . ARG A 1 90 ? -13.479 16.702 51.143 1.00 48.88 90 ARG A CA 1
ATOM 682 C C . ARG A 1 90 ? -12.652 16.594 52.410 1.00 48.88 90 ARG A C 1
ATOM 684 O O . ARG A 1 90 ? -12.176 15.473 52.686 1.00 48.88 90 ARG A O 1
#

Foldseek 3Di:
DDAAPPPRDDDDPPDQADPPPRDGGDDPVVVVVVVVVVVVCVVPPPDDDDDDDDDDVVNVVVVVVVVVVVVVVVVVVVVVCVVVVVVPDD

pLDDT: mean 77.08, std 15.49, range [43.97, 94.62]